Protein AF-A0A1Y3BYA7-F1 (afdb_monomer_lite)

Organism: Helianthus annuus (NCBI:txid4232)

Secondary structure (DSSP, 8-state):
---PPPPPP----EEET-S---STGGGSTTTT-TTTTT-------------------HHHHHHHHHHHHHHHHHHHIIIIIEEE-HHHHT-HHHHHHIIIIIIIIIHHHHHHHHIIIIIHHHHHHHHTT--TTTSPPHHHHHH-HHHHHHH-GGGGGTTGGG--

InterPro domains:
  IPR001280 Photosystem I PsaA/PsaB [PF00223] (65-140)
  IPR001280 Photosystem I PsaA/PsaB [PR00257] (57-81)
  IPR001280 Photosystem I PsaA/PsaB [PR00257] (96-120)
  IPR036408 Photosystem I PsaA/PsaB superfamily [G3DSA:1.20.1130.10] (1-43)
  IPR036408 Photosystem I PsaA/PsaB superfamily [G3DSA:1.20.1130.10] (45-164)
  IPR036408 Photosystem I PsaA/PsaB superfamily [SSF81558] (40-1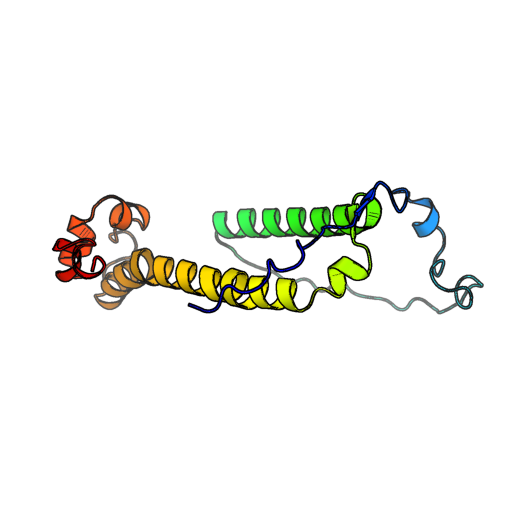62)

Structure (mmCIF, N/CA/C/O backbone):
data_AF-A0A1Y3BYA7-F1
#
_entry.id   AF-A0A1Y3BYA7-F1
#
loop_
_atom_site.group_PDB
_atom_site.id
_atom_site.type_symbol
_atom_site.label_atom_id
_atom_site.label_alt_id
_atom_site.label_comp_id
_atom_site.label_asym_id
_atom_site.label_entity_id
_atom_site.label_seq_id
_atom_site.pdbx_PDB_ins_code
_atom_site.Cartn_x
_atom_site.Cartn_y
_atom_site.Cartn_z
_atom_site.occupancy
_atom_site.B_iso_or_equiv
_atom_site.auth_seq_id
_atom_site.auth_comp_id
_atom_site.auth_asym_id
_atom_site.auth_atom_id
_atom_site.pdbx_PDB_model_num
ATOM 1 N N . MET A 1 1 ? -25.209 -22.508 -18.341 1.00 39.31 1 MET A N 1
ATOM 2 C CA . MET A 1 1 ? -23.765 -22.457 -18.034 1.00 39.31 1 MET A CA 1
ATOM 3 C C . MET A 1 1 ? -23.032 -22.231 -19.348 1.00 39.31 1 MET A C 1
ATOM 5 O O . MET A 1 1 ? -22.947 -23.153 -20.144 1.00 39.31 1 MET A O 1
ATOM 9 N N . ILE A 1 2 ? -22.638 -20.990 -19.646 1.00 45.66 2 ILE A N 1
ATOM 10 C CA . ILE A 1 2 ? -21.858 -20.684 -20.853 1.00 45.66 2 ILE A CA 1
ATOM 11 C C . ILE A 1 2 ? -20.397 -20.895 -20.469 1.00 45.66 2 ILE A C 1
ATOM 13 O O . ILE A 1 2 ? -19.862 -20.138 -19.662 1.00 45.66 2 ILE A O 1
ATOM 17 N N . ILE A 1 3 ? -19.779 -21.956 -20.984 1.00 49.94 3 ILE A N 1
ATOM 18 C CA . ILE A 1 3 ? -18.344 -22.188 -20.822 1.00 49.94 3 ILE A CA 1
ATOM 19 C C . ILE A 1 3 ? -17.658 -21.150 -21.711 1.00 49.94 3 ILE A C 1
ATOM 21 O O . ILE A 1 3 ? -17.685 -21.265 -22.935 1.00 49.94 3 ILE A O 1
ATOM 25 N N . ARG A 1 4 ? -17.125 -20.084 -21.105 1.00 58.28 4 ARG A N 1
ATOM 26 C CA . ARG A 1 4 ? -16.251 -19.152 -21.821 1.00 58.28 4 ARG A CA 1
ATOM 27 C C . ARG A 1 4 ? -15.043 -19.952 -22.316 1.00 58.28 4 ARG A C 1
ATOM 29 O O . ARG A 1 4 ? -14.481 -20.739 -21.557 1.00 58.28 4 ARG A O 1
ATOM 36 N N . SER A 1 5 ? -14.690 -19.789 -23.590 1.00 60.38 5 SER A N 1
ATOM 37 C CA . SER A 1 5 ? -13.433 -20.317 -24.135 1.00 60.38 5 SER A CA 1
ATOM 38 C C . SER A 1 5 ? -12.275 -19.828 -23.253 1.00 60.38 5 SER A C 1
ATOM 40 O O . SER A 1 5 ? -12.361 -18.688 -22.792 1.00 60.38 5 SER A O 1
ATOM 42 N N . PRO A 1 6 ? -11.233 -20.639 -22.981 1.00 61.12 6 PRO A N 1
ATOM 43 C CA . PRO A 1 6 ? -10.116 -20.196 -22.153 1.00 61.12 6 PRO A CA 1
ATOM 44 C C . PRO A 1 6 ? -9.537 -18.904 -22.731 1.00 61.12 6 PRO A C 1
ATOM 46 O O . PRO A 1 6 ? -9.210 -18.849 -23.920 1.00 61.12 6 PRO A O 1
ATOM 49 N N . GLU A 1 7 ? -9.481 -17.859 -21.904 1.00 61.06 7 GLU A N 1
AT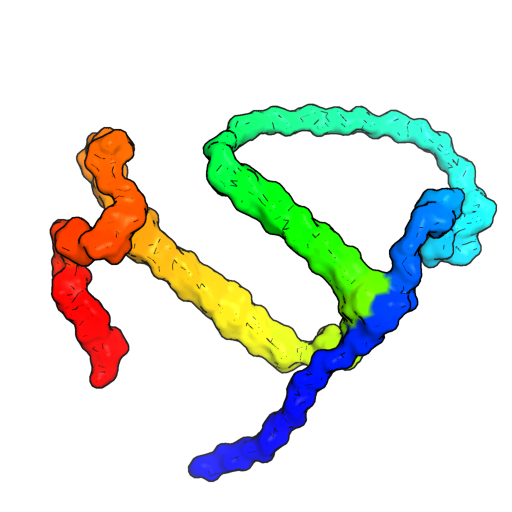OM 50 C CA . GLU A 1 7 ? -8.870 -16.593 -22.294 1.00 61.06 7 GLU A CA 1
ATOM 51 C C . GLU A 1 7 ? -7.383 -16.826 -22.595 1.00 61.06 7 GLU A C 1
ATOM 53 O O . GLU A 1 7 ? -6.740 -17.652 -21.935 1.00 61.06 7 GLU A O 1
ATOM 58 N N . PRO A 1 8 ? -6.832 -16.168 -23.628 1.00 63.84 8 PRO A N 1
ATOM 59 C CA . PRO A 1 8 ? -5.421 -16.302 -23.945 1.00 63.84 8 PRO A CA 1
ATOM 60 C C . PRO A 1 8 ? -4.584 -15.870 -22.736 1.00 63.84 8 PRO A C 1
ATOM 62 O O . PRO A 1 8 ? -4.776 -14.793 -22.183 1.00 63.84 8 PRO A O 1
ATOM 65 N N . GLU A 1 9 ? -3.651 -16.726 -22.324 1.00 65.12 9 GLU A N 1
ATOM 66 C CA . GLU A 1 9 ? -2.767 -16.466 -21.188 1.00 65.12 9 GLU A CA 1
ATOM 67 C C . GLU A 1 9 ? -1.978 -15.160 -21.396 1.00 65.12 9 GLU A C 1
ATOM 69 O O . GLU A 1 9 ? -1.302 -14.986 -22.418 1.00 65.12 9 GLU A O 1
ATOM 74 N N . VAL A 1 10 ? -2.047 -14.247 -20.421 1.00 66.62 10 VAL A N 1
ATOM 75 C CA . VAL A 1 10 ? -1.301 -12.982 -20.432 1.00 66.62 10 VAL A CA 1
ATOM 76 C C . VAL A 1 10 ? 0.194 -13.278 -20.309 1.00 66.62 10 VAL A C 1
ATOM 78 O O . VAL A 1 10 ? 0.674 -13.743 -19.274 1.00 66.62 10 VAL A O 1
ATOM 81 N N . LYS A 1 11 ? 0.960 -13.006 -21.370 1.00 76.75 11 LYS A N 1
ATOM 82 C CA . LYS A 1 11 ? 2.404 -13.281 -21.412 1.00 76.75 11 LYS A CA 1
ATOM 83 C C . LYS A 1 11 ? 3.215 -12.042 -21.063 1.00 76.75 11 LYS A C 1
ATOM 85 O O . LYS A 1 11 ? 3.204 -11.047 -21.784 1.00 76.75 11 LYS A O 1
ATOM 90 N N . ILE A 1 12 ? 4.012 -12.143 -20.002 1.00 83.88 12 ILE A N 1
ATOM 91 C CA . ILE A 1 12 ? 5.013 -11.130 -19.657 1.00 83.88 12 ILE A CA 1
ATOM 92 C C . ILE A 1 12 ? 6.206 -11.288 -20.605 1.00 83.88 12 ILE A C 1
ATOM 94 O O . ILE A 1 12 ? 7.010 -12.212 -20.476 1.00 83.88 12 ILE A O 1
ATOM 98 N N . LEU A 1 13 ? 6.314 -10.386 -21.579 1.00 86.12 13 LEU A N 1
ATOM 99 C CA . LEU A 1 13 ? 7.408 -10.361 -22.547 1.00 86.12 13 LEU A CA 1
ATOM 100 C C . LEU A 1 13 ? 8.423 -9.284 -22.164 1.00 86.12 13 LEU A C 1
ATOM 102 O O . LEU A 1 13 ? 8.111 -8.094 -22.188 1.00 86.12 13 LEU A O 1
ATOM 106 N N . VAL A 1 14 ? 9.642 -9.710 -21.841 1.00 90.81 14 VAL A N 1
ATOM 107 C CA . VAL A 1 14 ? 10.717 -8.843 -21.346 1.00 90.81 14 VAL A CA 1
ATOM 108 C C . VAL A 1 14 ? 12.024 -9.154 -22.071 1.00 90.81 14 VAL A C 1
ATOM 110 O O . VAL A 1 14 ? 12.388 -10.323 -22.205 1.00 90.81 14 VAL A O 1
ATOM 113 N N . ASP A 1 15 ? 12.746 -8.115 -22.489 1.00 89.88 15 ASP A N 1
ATOM 114 C CA . ASP A 1 15 ? 14.122 -8.225 -22.972 1.00 89.88 15 ASP A CA 1
ATOM 115 C C . ASP A 1 15 ? 15.110 -8.033 -21.813 1.00 89.88 15 ASP A C 1
ATOM 117 O O . ASP A 1 15 ? 15.037 -7.060 -21.053 1.00 89.88 15 ASP A O 1
ATOM 121 N N . ARG A 1 16 ? 16.039 -8.987 -21.667 1.00 90.19 16 ARG A N 1
ATOM 122 C CA . ARG A 1 16 ? 17.074 -8.941 -20.630 1.00 90.19 16 ARG A CA 1
ATOM 123 C C . ARG A 1 16 ? 18.280 -8.133 -21.085 1.00 90.19 16 ARG A C 1
ATOM 125 O O . ARG A 1 16 ? 18.695 -8.257 -22.232 1.00 90.19 16 ARG A O 1
ATOM 132 N N . ASP A 1 17 ? 18.842 -7.352 -20.163 1.00 87.81 17 ASP A N 1
ATOM 133 C CA . ASP A 1 17 ? 20.050 -6.544 -20.387 1.00 87.81 17 ASP A CA 1
ATOM 134 C C . ASP A 1 17 ? 19.958 -5.661 -21.651 1.00 87.81 17 ASP A C 1
ATOM 136 O O . ASP A 1 17 ? 20.908 -5.550 -22.425 1.00 87.81 17 ASP A O 1
ATOM 140 N N . HIS A 1 18 ? 18.792 -5.032 -21.853 1.00 85.44 18 HIS A N 1
ATOM 141 C CA . HIS A 1 18 ? 18.458 -4.273 -23.063 1.00 85.44 18 HIS A CA 1
ATOM 142 C C . HIS A 1 18 ? 19.436 -3.120 -23.341 1.00 85.44 18 HIS A C 1
ATOM 144 O O . HIS A 1 18 ? 19.837 -2.903 -24.483 1.00 85.44 18 HIS A O 1
ATOM 150 N N . ILE A 1 19 ? 19.845 -2.387 -22.298 1.00 87.19 19 ILE A N 1
ATOM 151 C CA . ILE A 1 19 ? 20.808 -1.282 -22.396 1.00 87.19 19 ILE A CA 1
ATOM 152 C C . ILE A 1 19 ? 21.865 -1.450 -21.312 1.00 87.19 19 ILE A C 1
ATOM 154 O O . ILE A 1 19 ? 21.552 -1.496 -20.119 1.00 87.19 19 ILE A O 1
ATOM 158 N N . LYS A 1 20 ? 23.140 -1.448 -21.710 1.00 89.62 20 LYS A N 1
ATOM 159 C CA . LYS A 1 20 ? 24.268 -1.490 -20.776 1.00 89.62 20 LYS A CA 1
ATOM 160 C C . LYS A 1 20 ? 24.267 -0.254 -19.873 1.00 89.62 20 LYS A C 1
ATOM 162 O O . LYS A 1 20 ? 24.379 0.874 -20.347 1.00 89.62 20 LYS A O 1
ATOM 167 N N . THR A 1 21 ? 24.225 -0.469 -18.562 1.00 90.44 21 THR A N 1
ATOM 168 C CA . THR A 1 21 ? 24.437 0.598 -17.577 1.00 90.44 21 THR A CA 1
ATOM 169 C C . THR A 1 21 ? 25.870 1.133 -17.698 1.00 90.44 21 THR A C 1
ATOM 171 O O . THR A 1 21 ? 26.827 0.399 -17.444 1.00 90.44 21 THR A O 1
ATOM 174 N N . SER A 1 22 ? 26.034 2.392 -18.112 1.00 91.44 22 SER A N 1
ATOM 175 C CA . SER A 1 22 ? 27.335 3.068 -18.213 1.00 91.44 22 SER A CA 1
ATOM 176 C C . SER A 1 22 ? 27.192 4.592 -18.097 1.00 91.44 22 SER A C 1
ATOM 178 O O . SER A 1 22 ? 26.119 5.137 -18.346 1.00 91.44 22 SER A O 1
ATOM 180 N N . PHE A 1 23 ? 28.279 5.280 -17.733 1.00 91.88 23 PHE A N 1
ATOM 181 C CA . PHE A 1 23 ? 28.329 6.748 -17.645 1.00 91.88 23 PHE A CA 1
ATOM 182 C C . PHE A 1 23 ? 28.761 7.424 -18.956 1.00 91.88 23 PHE A C 1
ATOM 184 O O . PHE A 1 23 ? 28.867 8.645 -19.007 1.00 91.88 23 PHE A O 1
ATOM 191 N N . GLU A 1 24 ? 29.012 6.661 -20.023 1.00 87.88 24 GLU A N 1
ATOM 192 C CA . GLU A 1 24 ? 29.532 7.210 -21.281 1.00 87.88 24 GLU A CA 1
ATOM 193 C C . GLU A 1 24 ? 28.566 8.228 -21.902 1.00 87.88 24 GLU A C 1
ATOM 195 O O . GLU A 1 24 ? 28.975 9.324 -22.284 1.00 87.88 24 GLU A O 1
ATOM 200 N N . GLU A 1 25 ? 27.267 7.919 -21.907 1.00 85.94 25 GLU A N 1
ATOM 201 C CA . GLU A 1 25 ? 26.258 8.816 -22.479 1.00 85.94 25 GLU A CA 1
ATOM 202 C C . GLU A 1 25 ? 25.960 10.044 -21.613 1.00 85.94 25 GLU A C 1
ATOM 204 O O . GLU A 1 25 ? 25.472 11.056 -22.113 1.00 85.94 25 GLU A O 1
ATOM 209 N N . TRP A 1 26 ? 26.334 10.020 -20.331 1.00 84.69 26 TRP A N 1
ATOM 210 C CA . TRP A 1 26 ? 26.225 11.193 -19.458 1.00 84.69 26 TRP A CA 1
ATOM 211 C C . TRP A 1 26 ? 27.246 12.271 -19.830 1.00 84.69 26 TRP A C 1
ATOM 213 O O . TRP A 1 26 ? 26.986 13.459 -19.652 1.00 84.69 26 TRP A O 1
ATOM 223 N N . ALA A 1 27 ? 28.388 11.873 -20.398 1.00 87.00 27 ALA A N 1
ATOM 224 C CA . ALA A 1 27 ? 29.411 12.792 -20.887 1.00 87.00 27 ALA A CA 1
ATOM 225 C C . ALA A 1 27 ? 29.051 13.439 -22.240 1.00 87.00 27 ALA A C 1
ATOM 227 O O . ALA A 1 27 ? 29.784 14.308 -22.713 1.00 87.00 27 ALA A O 1
ATOM 228 N N . ARG A 1 28 ? 27.930 13.043 -22.868 1.00 83.75 28 ARG A N 1
ATOM 229 C CA . ARG A 1 28 ? 27.465 13.542 -24.173 1.00 83.75 28 ARG A CA 1
ATOM 230 C C . ARG A 1 28 ? 26.091 14.225 -24.051 1.00 83.75 28 ARG A C 1
ATOM 232 O O . ARG A 1 28 ? 25.069 13.629 -24.404 1.00 83.75 28 ARG A O 1
ATOM 239 N N . PRO A 1 29 ? 26.029 15.487 -23.581 1.00 81.38 29 PRO A N 1
ATOM 240 C CA . PRO A 1 29 ? 24.775 16.229 -23.496 1.00 81.38 29 PRO A CA 1
ATOM 241 C C . PRO A 1 29 ? 24.033 16.246 -24.839 1.00 81.38 29 PRO A C 1
ATOM 243 O O . PRO A 1 29 ? 24.603 16.582 -25.875 1.00 81.38 29 PRO A O 1
ATOM 246 N N . GLY A 1 30 ? 22.752 15.873 -24.825 1.00 80.75 30 GLY A N 1
ATOM 247 C CA . GLY A 1 30 ? 21.927 15.810 -26.035 1.00 80.75 30 GLY A CA 1
ATOM 248 C C . GLY A 1 30 ? 22.057 14.523 -26.857 1.00 80.75 30 GLY A C 1
ATOM 249 O O . GLY A 1 30 ? 21.479 14.474 -27.939 1.00 80.75 30 GLY A O 1
ATOM 250 N N . HIS A 1 31 ? 22.740 13.477 -26.365 1.00 84.69 31 HIS A N 1
ATOM 251 C CA . HIS A 1 31 ? 22.887 12.184 -27.059 1.00 84.69 31 HIS A CA 1
ATOM 252 C C . HIS A 1 31 ? 21.557 11.581 -27.556 1.00 84.69 31 HIS A C 1
ATOM 254 O O . HIS A 1 31 ? 21.495 10.999 -28.637 1.00 84.69 31 HIS A O 1
ATOM 260 N N . PHE A 1 32 ? 20.468 11.781 -26.813 1.00 83.69 32 PHE A N 1
ATOM 261 C CA . PHE A 1 32 ? 19.130 11.291 -27.162 1.00 83.69 32 PHE A CA 1
ATOM 262 C C . PHE A 1 32 ? 18.518 11.953 -28.414 1.00 83.69 32 PHE A C 1
ATOM 264 O O . PHE A 1 32 ? 17.501 11.480 -28.917 1.00 83.69 32 PHE A O 1
ATOM 271 N N . SER A 1 33 ? 19.100 13.041 -28.934 1.00 78.00 33 SER A N 1
ATOM 272 C CA . SER A 1 33 ? 18.603 13.754 -30.114 1.00 78.00 33 SER A CA 1
ATOM 273 C C . SER A 1 33 ? 19.719 14.034 -31.112 1.00 78.00 33 SER A C 1
ATOM 275 O O . SER A 1 33 ? 20.660 14.778 -30.840 1.00 78.00 33 SER A O 1
ATOM 277 N N . ARG A 1 34 ? 19.559 13.529 -32.341 1.00 75.38 34 ARG A N 1
ATOM 278 C CA . ARG A 1 34 ? 20.504 13.774 -33.448 1.00 75.38 34 ARG A CA 1
ATOM 279 C C . ARG A 1 34 ? 20.648 15.260 -33.799 1.00 75.38 34 ARG A C 1
ATOM 281 O O . ARG A 1 34 ? 21.671 15.660 -34.350 1.00 75.38 34 ARG A O 1
ATOM 288 N N . THR A 1 35 ? 19.637 16.067 -33.483 1.00 74.06 35 THR A N 1
ATOM 289 C CA . THR A 1 35 ? 19.611 17.511 -33.744 1.00 74.06 35 THR A CA 1
ATOM 290 C C . THR A 1 35 ? 20.396 18.293 -32.689 1.00 74.06 35 THR A C 1
ATOM 292 O O . THR A 1 35 ? 21.089 19.247 -33.028 1.00 74.06 35 THR A O 1
ATOM 295 N N . ILE A 1 36 ? 20.328 17.875 -31.420 1.00 69.12 36 ILE A N 1
ATOM 296 C CA . ILE A 1 36 ? 20.912 18.602 -30.277 1.00 69.12 36 ILE A CA 1
ATOM 297 C C . ILE A 1 36 ? 22.321 18.096 -29.938 1.00 69.12 36 ILE A C 1
ATOM 299 O O . ILE A 1 36 ? 23.151 18.875 -29.473 1.00 69.12 36 ILE A O 1
ATOM 303 N N . ALA A 1 37 ? 22.644 16.839 -30.261 1.00 65.62 37 ALA A N 1
ATOM 304 C CA . ALA A 1 37 ? 23.982 16.262 -30.094 1.00 65.62 37 ALA A CA 1
ATOM 305 C C . ALA A 1 37 ? 25.095 17.049 -30.823 1.00 65.62 37 ALA A C 1
ATOM 307 O O . ALA A 1 37 ? 26.272 16.885 -30.513 1.00 65.62 37 ALA A O 1
ATOM 308 N N . LYS A 1 38 ? 24.735 17.926 -31.775 1.00 63.53 38 LYS A N 1
ATOM 309 C CA . LYS A 1 38 ? 25.660 18.822 -32.491 1.00 63.53 38 LYS A CA 1
ATOM 310 C C . LYS A 1 38 ? 26.013 20.114 -31.731 1.00 63.53 38 LYS A C 1
ATOM 312 O O . LYS A 1 38 ? 26.783 20.916 -32.249 1.00 63.53 38 LYS A O 1
ATOM 317 N N . GLY A 1 39 ? 25.524 20.282 -30.501 1.00 57.12 39 GLY A N 1
ATOM 318 C CA . GLY A 1 39 ? 25.942 21.329 -29.570 1.00 57.12 39 GLY A CA 1
ATOM 319 C C . GLY A 1 39 ? 25.128 22.618 -29.688 1.00 57.12 39 GLY A C 1
ATOM 320 O O . GLY A 1 39 ? 25.297 23.396 -30.623 1.00 57.12 39 GLY A O 1
ATOM 321 N N . LEU A 1 40 ? 24.289 22.883 -28.685 1.00 52.84 40 LEU A N 1
ATOM 322 C CA . LEU A 1 40 ? 23.650 24.181 -28.480 1.00 52.84 40 LEU A CA 1
ATOM 323 C C . LEU A 1 40 ? 24.424 24.940 -27.388 1.00 52.84 40 LEU A C 1
ATOM 325 O O . LEU A 1 40 ? 24.451 24.510 -26.237 1.00 52.84 40 LEU A O 1
ATOM 329 N N . LYS A 1 41 ? 25.071 26.060 -27.735 1.00 54.59 41 LYS A N 1
ATOM 330 C CA . LYS A 1 41 ? 25.680 26.975 -26.753 1.00 54.59 41 LYS A CA 1
ATOM 331 C C . LYS A 1 41 ? 24.594 27.904 -26.206 1.00 54.59 41 LYS A C 1
ATOM 333 O O . LYS A 1 41 ? 24.283 28.908 -26.837 1.00 54.59 41 LYS A O 1
ATOM 338 N N . LEU A 1 42 ? 24.026 27.576 -25.048 1.00 54.00 42 LEU A N 1
ATOM 339 C CA . LEU A 1 42 ? 23.211 28.512 -24.266 1.00 54.00 42 LEU A CA 1
ATOM 340 C C . LEU A 1 42 ? 24.011 29.000 -23.044 1.00 54.00 42 LEU A C 1
ATOM 342 O O . LEU A 1 42 ? 24.720 28.194 -22.439 1.00 54.00 42 LEU A O 1
ATOM 346 N N . PRO A 1 43 ? 23.923 30.289 -22.664 1.00 45.25 43 PRO A N 1
ATOM 347 C CA . PRO A 1 43 ? 24.515 30.782 -21.427 1.00 45.25 43 PRO A CA 1
ATOM 348 C C . PRO A 1 43 ? 23.734 30.220 -20.231 1.00 45.25 43 PRO A C 1
ATOM 350 O O . PRO A 1 43 ? 22.524 30.412 -20.114 1.00 45.25 43 PRO A O 1
ATOM 353 N N . LEU A 1 44 ? 24.425 29.492 -19.353 1.00 42.81 44 LEU A N 1
ATOM 354 C CA . LEU A 1 44 ? 23.843 28.877 -18.163 1.00 42.81 44 LEU A CA 1
ATOM 355 C C . LEU A 1 44 ? 23.600 29.955 -17.092 1.00 42.81 44 LEU A C 1
ATOM 357 O O . LEU A 1 44 ? 24.516 30.353 -16.376 1.00 42.81 44 LEU A O 1
ATOM 361 N N . GLY A 1 45 ? 22.365 30.453 -17.021 1.00 41.09 45 GLY A N 1
ATOM 362 C CA . GLY A 1 45 ? 21.882 31.311 -15.941 1.00 41.09 45 GLY A CA 1
ATOM 363 C C . GLY A 1 45 ? 21.590 30.508 -14.670 1.00 41.09 45 GLY A C 1
ATOM 364 O O . GLY A 1 45 ? 20.997 29.434 -14.721 1.00 41.09 45 GLY A O 1
ATOM 365 N N . SER A 1 46 ? 22.040 31.057 -13.545 1.00 46.00 46 SER A N 1
ATOM 366 C CA . SER A 1 46 ? 21.916 30.607 -12.153 1.00 46.00 46 SER A CA 1
ATOM 367 C C . SER A 1 46 ? 20.581 29.954 -11.761 1.00 46.00 46 SER A C 1
ATOM 369 O O . SER A 1 46 ? 19.524 30.558 -11.935 1.00 46.00 46 SER A O 1
ATOM 371 N N . GLY A 1 47 ? 20.648 28.793 -11.102 1.00 35.56 47 GLY A N 1
ATOM 372 C CA . GLY A 1 47 ? 19.534 28.180 -10.374 1.00 35.56 47 GLY A CA 1
ATOM 373 C C . GLY A 1 47 ? 19.901 27.979 -8.905 1.00 35.56 47 GLY A C 1
ATOM 374 O O . GLY A 1 47 ? 20.633 27.056 -8.561 1.00 35.56 47 GLY A O 1
ATOM 375 N N . THR A 1 48 ? 19.419 28.873 -8.048 1.00 37.78 48 THR A N 1
ATOM 376 C CA . THR A 1 48 ? 19.399 28.733 -6.592 1.00 37.78 48 THR A CA 1
ATOM 377 C C . THR A 1 48 ? 18.569 27.507 -6.207 1.00 37.78 48 THR A C 1
ATOM 379 O O . THR A 1 48 ? 17.375 27.443 -6.493 1.00 37.78 48 THR A O 1
ATOM 382 N N . TYR A 1 49 ? 19.179 26.522 -5.544 1.00 39.12 49 TYR A N 1
ATOM 383 C CA . TYR A 1 49 ? 18.425 25.411 -4.968 1.00 39.12 49 TYR A CA 1
ATOM 384 C C . TYR A 1 49 ? 17.786 25.859 -3.654 1.00 39.12 49 TYR A C 1
ATOM 386 O O . TYR A 1 49 ? 18.453 26.206 -2.681 1.00 39.12 49 TYR A O 1
ATOM 394 N N . MET A 1 50 ? 16.461 25.900 -3.708 1.00 35.69 50 MET A N 1
ATOM 395 C CA . MET A 1 50 ? 15.528 26.304 -2.671 1.00 35.69 50 MET A CA 1
ATOM 396 C C . MET A 1 50 ? 15.620 25.369 -1.460 1.00 35.69 50 MET A C 1
ATOM 398 O O . MET A 1 50 ? 15.417 24.161 -1.563 1.00 35.69 50 MET A O 1
ATOM 402 N N . LEU A 1 51 ? 15.942 25.963 -0.313 1.00 45.25 51 LEU A N 1
ATOM 403 C CA . LEU A 1 51 ? 15.917 25.346 1.005 1.00 45.25 51 LEU A CA 1
ATOM 404 C C . LEU A 1 51 ? 14.456 25.080 1.401 1.00 45.25 51 LEU A C 1
ATOM 406 O O . LEU A 1 51 ? 13.660 26.016 1.439 1.00 45.25 51 LEU A O 1
ATOM 410 N N . MET A 1 52 ? 14.107 23.839 1.736 1.00 33.81 52 MET A N 1
ATOM 411 C CA . MET A 1 52 ? 12.870 23.521 2.457 1.00 33.81 52 MET A CA 1
ATOM 412 C C . MET A 1 52 ? 13.196 22.592 3.634 1.00 33.81 52 MET A C 1
ATOM 414 O O . MET A 1 52 ? 13.517 21.417 3.475 1.00 33.81 52 MET A O 1
ATOM 418 N N . LEU A 1 53 ? 13.144 23.207 4.816 1.00 40.66 53 LEU A N 1
ATOM 419 C CA . LEU A 1 53 ? 12.886 22.651 6.152 1.00 40.66 53 LEU A CA 1
ATOM 420 C C . LEU A 1 53 ? 11.487 21.960 6.144 1.00 40.66 53 LEU A C 1
ATOM 422 O O . LEU A 1 53 ? 10.682 22.266 5.275 1.00 40.66 53 LEU A O 1
ATOM 426 N N . THR A 1 54 ? 11.035 21.055 7.022 1.00 42.66 54 THR A N 1
ATOM 427 C CA . THR A 1 54 ? 11.346 20.730 8.424 1.00 42.66 54 THR A CA 1
ATOM 428 C C . THR A 1 54 ? 10.541 19.480 8.851 1.00 42.66 54 THR A C 1
ATOM 430 O O . THR A 1 54 ? 9.542 19.157 8.218 1.00 42.66 54 THR A O 1
ATOM 433 N N . ILE A 1 55 ? 10.933 18.901 9.999 1.00 46.94 55 ILE A N 1
ATOM 434 C CA . ILE A 1 55 ? 10.164 18.092 10.980 1.00 46.94 55 ILE A CA 1
ATOM 435 C C . ILE A 1 55 ? 9.499 16.813 10.455 1.00 46.94 55 ILE A C 1
ATOM 437 O O . ILE A 1 55 ? 8.512 16.868 9.730 1.00 46.94 55 ILE A O 1
ATOM 441 N N . SER A 1 56 ? 9.936 15.640 10.936 1.00 48.38 56 SER A N 1
ATOM 442 C CA . SER A 1 56 ? 9.101 14.434 10.876 1.00 48.38 56 SER A CA 1
ATOM 443 C C . SER A 1 56 ? 9.481 13.339 11.880 1.00 48.38 56 SER A C 1
ATOM 445 O O . SER A 1 56 ? 10.639 13.132 12.235 1.00 48.38 56 SER A O 1
ATOM 447 N N . ILE A 1 57 ? 8.431 12.628 12.285 1.00 61.72 57 ILE A N 1
ATOM 448 C CA . ILE A 1 57 ? 8.365 11.408 13.090 1.00 61.72 57 ILE A CA 1
ATOM 449 C C . ILE A 1 57 ? 9.211 10.322 12.395 1.00 61.72 57 ILE A C 1
ATOM 451 O O . ILE A 1 57 ? 8.998 10.039 11.218 1.00 61.72 57 ILE A O 1
ATOM 455 N N . ALA A 1 58 ? 10.194 9.733 13.082 1.00 62.66 58 ALA A N 1
ATOM 456 C CA . ALA A 1 58 ? 11.285 8.989 12.435 1.00 62.66 58 ALA A CA 1
ATOM 457 C C . ALA A 1 58 ? 10.849 7.751 11.617 1.00 62.66 58 ALA A C 1
ATOM 459 O O . ALA A 1 58 ? 11.404 7.493 10.549 1.00 62.66 58 ALA A O 1
ATOM 460 N N . ILE A 1 59 ? 9.844 6.994 12.075 1.00 72.44 59 ILE A N 1
ATOM 461 C CA . ILE A 1 59 ? 9.459 5.711 11.453 1.00 72.44 59 ILE A CA 1
ATOM 462 C C . ILE A 1 59 ? 8.813 5.903 10.060 1.00 72.44 59 ILE A C 1
ATOM 464 O O . ILE A 1 59 ? 9.311 5.308 9.100 1.00 72.44 59 ILE A O 1
ATOM 468 N N . PRO A 1 60 ? 7.788 6.765 9.875 1.00 80.94 60 PRO A N 1
ATOM 469 C CA . PRO A 1 60 ? 7.234 7.042 8.544 1.00 80.94 60 PRO A CA 1
ATOM 470 C C . PRO A 1 60 ? 8.244 7.633 7.551 1.00 80.94 60 PRO A C 1
ATOM 472 O O . PRO A 1 60 ? 8.125 7.414 6.346 1.00 80.94 60 PRO A O 1
ATOM 475 N N . VAL A 1 61 ? 9.249 8.370 8.036 1.00 86.06 61 VAL A N 1
ATOM 476 C CA . VAL A 1 61 ? 10.301 8.962 7.190 1.00 86.06 61 VAL A CA 1
ATOM 477 C C . VAL A 1 61 ? 11.243 7.898 6.656 1.00 86.06 61 VAL A C 1
ATOM 479 O O . VAL A 1 61 ? 11.511 7.873 5.457 1.00 86.06 61 VAL A O 1
ATOM 482 N N . ILE A 1 62 ? 11.723 7.002 7.522 1.00 87.38 62 ILE A N 1
ATOM 483 C CA . ILE A 1 62 ? 12.598 5.895 7.116 1.00 87.38 62 ILE A CA 1
ATOM 484 C C . ILE A 1 62 ? 11.872 5.003 6.107 1.00 87.38 62 ILE A C 1
ATOM 486 O O . ILE A 1 62 ? 12.451 4.612 5.089 1.00 87.38 62 ILE A O 1
ATOM 490 N N . TRP A 1 63 ? 10.586 4.735 6.346 1.00 81.44 63 TRP A N 1
ATOM 491 C CA . TRP A 1 63 ? 9.758 3.982 5.412 1.00 81.44 63 TRP A CA 1
ATOM 492 C C . TRP A 1 63 ? 9.627 4.690 4.057 1.00 81.44 63 TRP A C 1
ATOM 494 O O . TRP A 1 63 ? 9.934 4.097 3.023 1.00 81.44 63 TRP A O 1
ATOM 504 N N . ARG A 1 64 ? 9.259 5.980 4.050 1.00 90.12 64 ARG A N 1
ATOM 505 C CA . ARG A 1 64 ? 9.169 6.790 2.822 1.00 90.12 64 ARG A CA 1
ATOM 506 C C . ARG A 1 64 ? 10.483 6.774 2.045 1.00 90.12 64 ARG A C 1
ATOM 508 O O . ARG A 1 64 ? 10.479 6.510 0.847 1.00 90.12 64 ARG A O 1
ATOM 515 N N . ARG A 1 65 ? 11.607 6.985 2.730 1.00 90.69 65 ARG A N 1
ATOM 516 C CA . ARG A 1 65 ? 12.934 6.980 2.111 1.00 90.69 65 ARG A CA 1
ATOM 517 C C . ARG A 1 65 ? 13.286 5.621 1.506 1.00 90.69 65 ARG A C 1
ATOM 519 O O . ARG A 1 65 ? 13.903 5.553 0.447 1.00 90.69 65 ARG A O 1
ATOM 526 N N . SER A 1 66 ? 12.878 4.538 2.158 1.00 92.31 66 SER A N 1
ATOM 527 C CA . SER A 1 66 ? 13.070 3.184 1.636 1.00 92.31 66 SER A CA 1
ATOM 528 C C . SER A 1 66 ? 12.252 2.958 0.360 1.00 92.31 66 SER A C 1
ATOM 530 O O . SER A 1 66 ? 12.793 2.455 -0.623 1.00 92.31 66 SER A O 1
ATOM 532 N N . LEU A 1 67 ? 10.989 3.402 0.328 1.00 92.44 67 LEU A N 1
ATOM 533 C CA . LEU A 1 67 ? 10.140 3.326 -0.868 1.00 92.44 67 LEU A CA 1
ATOM 534 C C . LEU A 1 67 ? 10.704 4.130 -2.048 1.00 92.44 67 LEU A C 1
ATOM 536 O O . LEU A 1 67 ? 10.672 3.653 -3.179 1.00 92.44 67 LEU A O 1
ATOM 540 N N . GLU A 1 68 ? 11.257 5.321 -1.801 1.00 94.31 68 GLU A N 1
ATOM 541 C CA . GLU A 1 68 ? 11.932 6.124 -2.834 1.00 94.31 68 GLU A CA 1
ATOM 542 C C . GLU A 1 68 ? 13.068 5.341 -3.504 1.00 94.31 68 GLU A C 1
ATOM 544 O O . GLU A 1 68 ? 13.153 5.291 -4.732 1.00 94.31 68 GLU A O 1
ATOM 549 N N . ASN A 1 69 ? 13.906 4.680 -2.702 1.00 94.56 69 ASN A N 1
ATOM 550 C CA . ASN A 1 69 ? 15.019 3.881 -3.210 1.00 94.56 69 ASN A CA 1
ATOM 551 C C . ASN A 1 69 ? 14.532 2.668 -4.015 1.00 94.56 69 ASN A C 1
ATOM 553 O O . ASN A 1 69 ? 15.086 2.379 -5.075 1.00 94.56 69 ASN A O 1
ATOM 557 N N . VAL A 1 70 ? 13.483 1.982 -3.545 1.00 97.00 70 VAL A N 1
ATOM 558 C CA . VAL A 1 70 ? 12.882 0.844 -4.261 1.00 97.00 70 VAL A CA 1
ATOM 559 C C . VAL A 1 70 ? 12.308 1.289 -5.605 1.00 97.00 70 VAL A C 1
ATOM 561 O O . VAL A 1 70 ? 12.560 0.632 -6.610 1.00 97.00 70 VAL A O 1
ATOM 564 N N . ASN A 1 71 ? 11.605 2.422 -5.660 1.00 95.75 71 ASN A N 1
ATOM 565 C CA . ASN A 1 71 ? 11.035 2.943 -6.905 1.00 95.75 71 ASN A CA 1
ATOM 566 C C . ASN A 1 71 ? 12.117 3.374 -7.904 1.00 95.75 71 ASN A C 1
ATOM 568 O O . ASN A 1 71 ? 12.022 3.058 -9.091 1.00 95.75 71 ASN A O 1
ATOM 572 N N . ALA A 1 72 ? 13.174 4.045 -7.434 1.00 95.12 72 ALA A N 1
ATOM 573 C CA . ALA A 1 72 ? 14.313 4.404 -8.277 1.00 95.12 72 ALA A CA 1
ATOM 574 C C . ALA A 1 72 ? 15.016 3.155 -8.837 1.00 95.12 72 ALA A C 1
ATOM 576 O O . ALA A 1 72 ? 15.343 3.099 -10.026 1.00 95.12 72 ALA A O 1
ATOM 577 N N . PHE A 1 73 ? 15.196 2.127 -8.001 1.00 97.12 73 PHE A N 1
ATOM 578 C CA . PHE A 1 73 ? 15.754 0.848 -8.428 1.00 97.12 73 PHE A CA 1
ATOM 579 C C . PHE A 1 73 ? 14.842 0.124 -9.423 1.00 97.12 73 PHE A C 1
ATOM 581 O O . PHE A 1 73 ? 15.335 -0.354 -10.440 1.00 97.12 73 PHE A O 1
ATOM 588 N N . ALA A 1 74 ? 13.530 0.075 -9.180 1.00 96.12 74 ALA A N 1
ATOM 589 C CA . ALA A 1 74 ? 12.564 -0.537 -10.087 1.00 96.12 74 ALA A CA 1
ATOM 590 C C . ALA A 1 74 ? 12.583 0.143 -11.464 1.00 96.12 74 ALA A C 1
ATOM 592 O O . ALA A 1 74 ? 12.597 -0.546 -12.482 1.00 96.12 74 ALA A O 1
ATOM 593 N N . GLY A 1 75 ? 12.675 1.478 -11.507 1.00 95.38 75 GLY A N 1
ATOM 594 C CA . GLY A 1 75 ? 12.834 2.233 -12.751 1.00 95.38 75 GLY A CA 1
ATOM 595 C C . GLY A 1 75 ? 14.116 1.868 -13.503 1.00 95.38 75 GLY A C 1
ATOM 596 O O . GLY A 1 75 ? 14.066 1.537 -14.686 1.00 95.38 75 GLY A O 1
ATOM 597 N N . TRP A 1 76 ? 15.264 1.849 -12.816 1.00 96.12 76 TRP A N 1
ATOM 598 C CA . TRP A 1 76 ? 16.527 1.398 -13.413 1.00 96.12 76 TRP A CA 1
ATOM 599 C C . TRP A 1 76 ? 16.446 -0.055 -13.905 1.00 96.12 76 TRP A C 1
ATOM 601 O O . TRP A 1 76 ? 16.885 -0.362 -15.014 1.00 96.12 76 TRP A O 1
ATOM 611 N N . PHE A 1 77 ? 15.864 -0.946 -13.102 1.00 96.75 77 PHE A N 1
ATOM 612 C CA . PHE A 1 77 ? 15.757 -2.372 -13.390 1.00 96.75 77 PHE A CA 1
ATOM 613 C C . PHE A 1 77 ? 14.882 -2.629 -14.617 1.00 96.75 77 PHE A C 1
ATOM 615 O O . PHE A 1 77 ? 15.327 -3.291 -15.554 1.00 96.75 77 PHE A O 1
ATOM 622 N N . HIS A 1 78 ? 13.680 -2.054 -14.662 1.00 96.50 78 HIS A N 1
ATOM 623 C CA . HIS A 1 78 ? 12.756 -2.206 -15.786 1.00 96.50 78 HIS A CA 1
ATOM 624 C C . HIS A 1 78 ? 13.185 -1.449 -17.047 1.00 96.50 78 HIS A C 1
ATOM 626 O O . HIS A 1 78 ? 12.624 -1.688 -18.108 1.00 96.50 78 HIS A O 1
ATOM 632 N N . TYR A 1 79 ? 14.192 -0.578 -16.969 1.00 93.44 79 TYR A N 1
ATOM 633 C CA . TYR A 1 79 ? 14.763 0.076 -18.146 1.00 93.44 79 TYR A CA 1
ATOM 634 C C . TYR A 1 79 ? 16.011 -0.643 -18.683 1.00 93.44 79 TYR A C 1
ATOM 636 O O . TYR A 1 79 ? 16.114 -0.916 -19.876 1.00 93.44 79 TYR A O 1
ATOM 644 N N . HIS A 1 80 ? 16.967 -0.980 -17.812 1.00 93.38 80 HIS A N 1
ATOM 645 C CA . HIS A 1 80 ? 18.258 -1.545 -18.223 1.00 93.38 80 HIS A CA 1
ATOM 646 C C . HIS A 1 80 ? 18.295 -3.072 -18.226 1.00 93.38 80 HIS A C 1
ATOM 648 O O . HIS A 1 80 ? 18.960 -3.667 -19.073 1.00 93.38 80 HIS A O 1
ATOM 654 N N . LYS A 1 81 ? 17.637 -3.715 -17.256 1.00 93.50 81 LYS A N 1
ATOM 655 C CA . LYS A 1 81 ? 17.781 -5.154 -16.993 1.00 93.50 81 LYS A CA 1
ATOM 656 C C . LYS A 1 81 ? 16.612 -5.985 -17.486 1.00 93.50 81 LYS A C 1
ATOM 658 O O . LYS A 1 81 ? 16.842 -7.103 -17.932 1.00 93.50 81 LYS A O 1
ATOM 663 N N . ALA A 1 82 ? 15.399 -5.459 -17.400 1.00 94.69 82 ALA A N 1
ATOM 664 C CA . ALA A 1 82 ? 14.164 -6.170 -17.685 1.00 94.69 82 ALA A CA 1
ATOM 665 C C . ALA A 1 82 ? 13.175 -5.247 -18.412 1.00 94.69 82 ALA A C 1
ATOM 667 O O . ALA A 1 82 ? 12.142 -4.882 -17.850 1.00 94.69 82 ALA A O 1
ATOM 668 N N . ALA A 1 83 ? 13.504 -4.884 -19.655 1.00 94.62 83 ALA A N 1
ATOM 669 C CA . ALA A 1 83 ? 12.709 -3.979 -20.483 1.00 94.62 83 ALA A CA 1
ATOM 670 C C . ALA A 1 83 ? 11.432 -4.668 -20.998 1.00 94.62 83 ALA A C 1
ATOM 672 O O . ALA A 1 83 ? 11.539 -5.622 -21.776 1.00 94.62 83 ALA A O 1
ATOM 673 N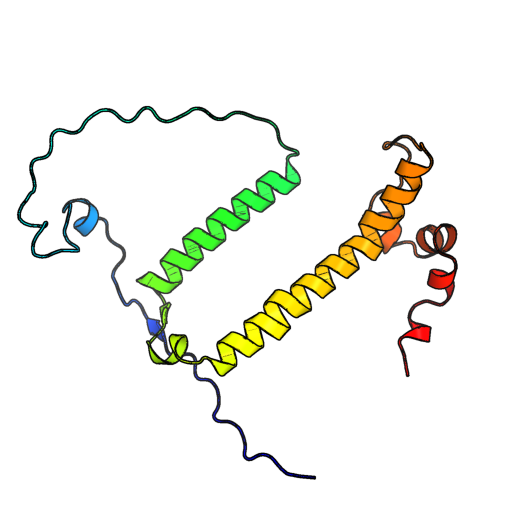 N . PRO A 1 84 ? 10.223 -4.229 -20.595 1.00 94.00 84 PRO A N 1
ATOM 674 C CA . PRO A 1 84 ? 8.985 -4.808 -21.104 1.00 94.00 84 PRO A CA 1
ATOM 675 C C . PRO A 1 84 ? 8.793 -4.491 -22.591 1.00 94.00 84 PRO A C 1
ATOM 677 O O . PRO A 1 84 ? 9.089 -3.387 -23.052 1.00 94.00 84 PRO A O 1
ATOM 680 N N . LYS A 1 85 ? 8.265 -5.451 -23.356 1.00 91.69 85 LYS A N 1
ATOM 681 C CA . LYS A 1 85 ? 7.918 -5.239 -24.769 1.00 91.69 85 LYS A CA 1
ATOM 682 C C . LYS A 1 85 ? 6.619 -4.457 -24.911 1.00 91.69 85 LYS A C 1
ATOM 684 O O . LYS A 1 85 ? 5.768 -4.479 -24.028 1.00 91.69 85 LYS A O 1
ATOM 689 N N . LEU A 1 86 ? 6.416 -3.857 -26.085 1.00 90.31 86 LEU A N 1
ATOM 690 C CA . LEU A 1 86 ? 5.207 -3.086 -26.396 1.00 90.31 86 LEU A CA 1
ATOM 691 C C . LEU A 1 86 ? 3.907 -3.871 -26.143 1.00 90.31 86 LEU A C 1
ATOM 693 O O . LEU A 1 86 ? 2.958 -3.307 -25.613 1.00 90.31 86 LEU A O 1
ATOM 697 N N . ALA A 1 87 ? 3.890 -5.173 -26.444 1.00 88.94 87 ALA A N 1
ATOM 698 C CA . ALA A 1 87 ? 2.732 -6.033 -26.199 1.00 88.94 87 ALA A CA 1
ATOM 699 C C . ALA A 1 87 ? 2.314 -6.087 -24.716 1.00 88.94 87 ALA A C 1
ATOM 701 O O . ALA A 1 87 ? 1.127 -6.178 -24.436 1.00 88.94 87 ALA A O 1
ATOM 702 N N . TRP A 1 88 ? 3.261 -5.977 -23.774 1.00 91.06 88 TRP A N 1
ATOM 703 C CA . TRP A 1 88 ? 2.956 -5.916 -22.340 1.00 91.06 88 TRP A CA 1
ATOM 704 C C . TRP A 1 88 ? 2.258 -4.601 -21.965 1.00 91.06 88 TRP A C 1
ATOM 706 O O . TRP A 1 88 ? 1.300 -4.606 -21.203 1.00 91.06 88 TRP A O 1
ATOM 716 N N . PHE A 1 89 ? 2.690 -3.476 -22.547 1.00 92.50 89 PHE A N 1
ATOM 717 C CA . PHE A 1 89 ? 2.055 -2.170 -22.327 1.00 92.50 89 PHE A CA 1
ATOM 718 C C . PHE A 1 89 ? 0.672 -2.050 -22.981 1.00 92.50 89 PHE A C 1
ATOM 720 O O . PHE A 1 89 ? -0.146 -1.245 -22.548 1.00 92.50 89 PHE A O 1
ATOM 727 N N . GLN A 1 90 ? 0.426 -2.812 -24.047 1.00 93.31 90 GLN A N 1
ATOM 728 C CA . GLN A 1 90 ? -0.829 -2.790 -24.800 1.00 93.31 90 GLN A CA 1
ATOM 729 C C . GLN A 1 90 ? -1.881 -3.769 -24.264 1.00 93.31 90 GLN A C 1
ATOM 731 O O . GLN A 1 90 ? -2.988 -3.814 -24.799 1.00 93.31 90 GLN A O 1
ATOM 736 N N . ASP A 1 91 ? -1.573 -4.524 -23.210 1.00 92.69 91 ASP A N 1
ATOM 737 C CA . ASP A 1 91 ? -2.543 -5.377 -22.531 1.00 92.69 91 ASP A CA 1
ATOM 738 C C . ASP A 1 91 ? -3.453 -4.542 -21.610 1.00 92.69 91 ASP A C 1
ATOM 740 O O . ASP A 1 91 ? -3.245 -4.408 -20.401 1.00 92.69 91 ASP A O 1
ATOM 744 N N . VAL A 1 92 ? -4.462 -3.925 -22.228 1.00 93.81 92 VAL A N 1
ATOM 745 C CA . VAL A 1 92 ? -5.407 -3.017 -21.563 1.00 93.81 92 VAL A CA 1
ATOM 746 C C . VAL A 1 92 ? -6.311 -3.763 -20.580 1.00 93.81 92 VAL A C 1
ATOM 748 O O . VAL A 1 92 ? -6.687 -3.197 -19.556 1.00 93.81 92 VAL A O 1
ATOM 751 N N . GLU A 1 93 ? -6.637 -5.026 -20.855 1.00 93.38 93 GLU A N 1
ATOM 752 C CA . GLU A 1 93 ? -7.481 -5.846 -19.985 1.00 93.38 93 GLU A CA 1
ATOM 753 C C . GLU A 1 93 ? -6.751 -6.206 -18.690 1.00 93.38 93 GLU A C 1
ATOM 755 O O . GLU A 1 93 ? -7.262 -5.940 -17.599 1.00 93.38 93 GLU A O 1
ATOM 760 N N . SER A 1 94 ? -5.518 -6.712 -18.793 1.00 91.31 94 SER A N 1
ATOM 761 C CA . SER A 1 94 ? -4.679 -6.972 -17.624 1.00 91.31 94 SER A CA 1
ATOM 762 C C . SER A 1 94 ? -4.412 -5.691 -16.838 1.00 91.31 94 SER A C 1
ATOM 764 O O . SER A 1 94 ? -4.547 -5.686 -15.611 1.00 91.31 94 SER A O 1
ATOM 766 N N . MET A 1 95 ? -4.109 -4.583 -17.526 1.00 93.94 95 MET A N 1
ATOM 767 C CA . MET A 1 95 ? -3.920 -3.282 -16.890 1.00 93.94 95 MET A CA 1
ATOM 768 C C . MET A 1 95 ? -5.169 -2.869 -16.103 1.00 93.94 95 MET A C 1
ATOM 770 O O . MET A 1 95 ? -5.058 -2.603 -14.906 1.00 93.94 95 MET A O 1
ATOM 774 N N . LEU A 1 96 ? -6.355 -2.840 -16.719 1.00 95.19 96 LEU A N 1
ATOM 775 C CA . LEU A 1 96 ? -7.577 -2.420 -16.029 1.00 95.19 96 LEU A CA 1
ATOM 776 C C . LEU A 1 96 ? -7.917 -3.340 -14.859 1.00 95.19 96 LEU A C 1
ATOM 778 O O . LEU A 1 96 ? -8.203 -2.839 -13.774 1.00 95.19 96 LEU A O 1
ATOM 782 N N . ASN A 1 97 ? -7.845 -4.658 -15.043 1.00 95.00 97 ASN A N 1
ATOM 783 C CA . ASN A 1 9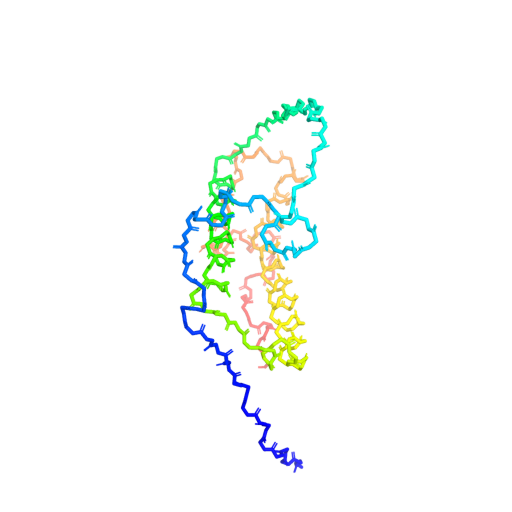7 ? -8.173 -5.613 -13.988 1.00 95.00 97 ASN A CA 1
ATOM 784 C C . ASN A 1 97 ? -7.240 -5.446 -12.776 1.00 95.00 97 ASN A C 1
ATOM 786 O O . ASN A 1 97 ? -7.714 -5.363 -11.641 1.00 95.00 97 ASN A O 1
ATOM 790 N N . HIS A 1 98 ? -5.931 -5.285 -12.996 1.00 92.44 98 HIS A N 1
ATOM 791 C CA . HIS A 1 98 ? -4.979 -5.043 -11.909 1.00 92.44 98 HIS A CA 1
ATOM 792 C C . HIS A 1 98 ? -5.155 -3.668 -11.249 1.00 92.44 98 HIS A C 1
ATOM 794 O O . HIS A 1 98 ? -4.998 -3.561 -10.034 1.00 92.44 98 HIS A O 1
ATOM 800 N N . HIS A 1 99 ? -5.497 -2.615 -11.997 1.00 96.38 99 HIS A N 1
ATOM 801 C CA . HIS A 1 99 ? -5.696 -1.284 -11.412 1.00 96.38 99 HIS A CA 1
ATOM 802 C C . HIS A 1 99 ? -7.009 -1.193 -10.630 1.00 96.38 99 HIS A C 1
ATOM 804 O O . HIS A 1 99 ? -7.033 -0.676 -9.517 1.00 96.38 99 HIS A O 1
ATOM 810 N N . LEU A 1 100 ? -8.105 -1.703 -11.185 1.00 96.69 100 LEU A N 1
ATOM 811 C CA . LEU A 1 100 ? -9.416 -1.611 -10.552 1.00 96.69 100 LEU A CA 1
ATOM 812 C C . LEU A 1 100 ? -9.528 -2.572 -9.367 1.00 96.69 100 LEU A C 1
ATOM 814 O O . LEU A 1 100 ? -9.821 -2.133 -8.258 1.00 96.69 100 LEU A O 1
ATOM 818 N N . ALA A 1 101 ? -9.265 -3.864 -9.570 1.00 95.31 101 ALA A N 1
ATOM 819 C CA . ALA A 1 101 ? -9.407 -4.851 -8.502 1.00 95.31 101 ALA A CA 1
ATOM 820 C C . ALA A 1 101 ? -8.207 -4.836 -7.544 1.00 95.31 101 ALA A C 1
ATOM 822 O O . ALA A 1 101 ? -8.384 -4.872 -6.329 1.00 95.31 101 ALA A O 1
ATOM 823 N N . GLY A 1 102 ? -6.987 -4.749 -8.080 1.00 94.38 102 GLY A N 1
ATOM 824 C CA . GLY A 1 102 ? -5.762 -4.738 -7.283 1.00 94.38 102 GLY A CA 1
ATOM 825 C C . GLY A 1 102 ? -5.517 -3.385 -6.622 1.00 94.38 102 GLY A C 1
ATOM 826 O O . GLY A 1 102 ? -5.697 -3.241 -5.417 1.00 94.38 102 GLY A O 1
ATOM 827 N N . LEU A 1 103 ? -5.108 -2.383 -7.402 1.00 94.25 103 LEU A N 1
ATOM 828 C CA . LEU A 1 103 ? -4.655 -1.097 -6.863 1.00 94.25 103 LEU A CA 1
ATOM 829 C C . LEU A 1 103 ? -5.762 -0.354 -6.100 1.00 94.25 103 LEU A C 1
ATOM 831 O O . LEU A 1 103 ? -5.546 0.056 -4.962 1.00 94.25 103 LEU A O 1
ATOM 835 N N . LEU A 1 104 ? -6.938 -0.179 -6.704 1.00 96.19 104 LEU A N 1
ATOM 836 C CA . LEU A 1 104 ? -8.048 0.544 -6.079 1.00 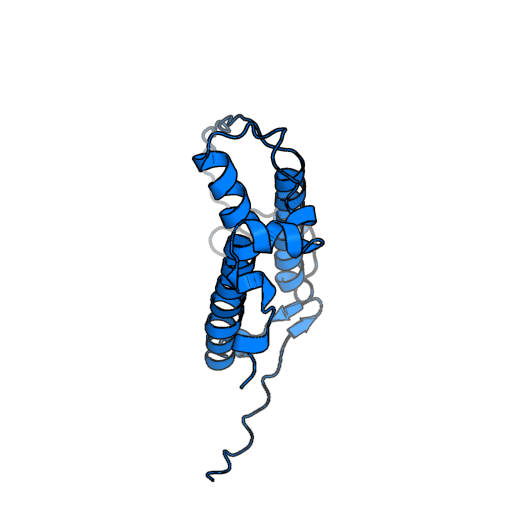96.19 104 LEU A CA 1
ATOM 837 C C . LEU A 1 104 ? -8.833 -0.349 -5.111 1.00 96.19 104 LEU A C 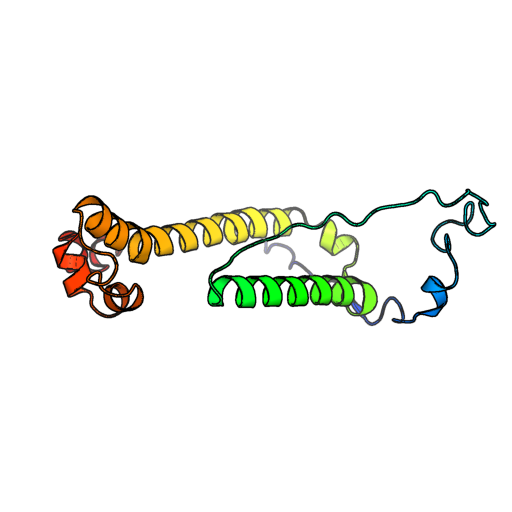1
ATOM 839 O O . LEU A 1 104 ? -9.103 0.063 -3.983 1.00 96.19 104 LEU A O 1
ATOM 843 N N . GLY A 1 105 ? -9.163 -1.577 -5.514 1.00 97.38 105 GLY A N 1
ATOM 844 C CA . GLY A 1 105 ? -9.900 -2.531 -4.685 1.00 97.38 105 GLY A CA 1
ATOM 845 C C . GLY A 1 105 ? -9.138 -2.918 -3.418 1.00 97.38 105 GLY A C 1
ATOM 846 O O . GLY A 1 105 ? -9.563 -2.568 -2.318 1.00 97.38 105 GLY A O 1
ATOM 847 N N . LEU A 1 106 ? -7.977 -3.570 -3.542 1.00 97.38 106 LEU A N 1
ATOM 848 C CA . LEU A 1 106 ? -7.185 -3.976 -2.370 1.00 97.38 106 LEU A CA 1
ATOM 849 C C . LEU A 1 106 ? -6.615 -2.774 -1.610 1.00 97.38 106 LEU A C 1
ATOM 851 O O . LEU A 1 106 ? -6.464 -2.849 -0.390 1.00 97.38 106 LEU A O 1
ATOM 855 N N . GLY A 1 107 ? -6.329 -1.664 -2.298 1.00 95.62 107 GLY A N 1
ATOM 856 C CA . GLY A 1 107 ? -5.898 -0.419 -1.661 1.00 95.62 107 GLY A CA 1
ATOM 857 C C . GLY A 1 107 ? -6.972 0.171 -0.744 1.00 95.62 107 GLY A C 1
ATOM 858 O O . GLY A 1 107 ? -6.696 0.462 0.421 1.00 95.62 107 GLY A O 1
ATOM 859 N N . SER A 1 108 ? -8.212 0.284 -1.230 1.00 97.50 108 SER A N 1
ATOM 860 C CA . SER A 1 108 ? -9.343 0.764 -0.426 1.00 97.50 108 SER A CA 1
ATOM 861 C C . SER A 1 108 ? -9.719 -0.212 0.690 1.00 97.50 108 SER A C 1
ATOM 863 O O . SER A 1 108 ? -9.963 0.229 1.810 1.00 97.50 108 SER A O 1
ATOM 865 N N . LEU A 1 109 ? -9.668 -1.525 0.437 1.00 97.25 109 LEU A N 1
ATOM 866 C CA . LEU A 1 109 ? -9.897 -2.557 1.453 1.00 97.25 109 LEU A CA 1
ATOM 867 C C . LEU A 1 109 ? -8.851 -2.494 2.577 1.00 97.25 109 LEU A C 1
ATOM 869 O O . LEU A 1 109 ? -9.207 -2.514 3.754 1.00 97.25 109 LEU A O 1
ATOM 873 N N . SER A 1 110 ? -7.567 -2.370 2.227 1.00 96.31 110 SER A N 1
ATOM 874 C CA . SER A 1 110 ? -6.477 -2.257 3.207 1.00 96.31 110 SER A CA 1
ATOM 875 C C . SER A 1 110 ? -6.603 -0.979 4.036 1.00 96.31 110 SER A C 1
ATOM 877 O O . SER A 1 110 ? -6.399 -0.997 5.251 1.00 96.31 110 SER A O 1
ATOM 879 N N . TRP A 1 111 ? -6.973 0.133 3.393 1.00 95.94 111 TRP A N 1
ATOM 880 C CA . TRP A 1 111 ? -7.203 1.398 4.083 1.00 95.94 111 TRP A CA 1
ATOM 881 C C . TRP A 1 111 ? -8.431 1.348 4.997 1.00 95.94 111 TRP A C 1
ATOM 883 O O . TRP A 1 111 ? -8.349 1.807 6.132 1.00 95.94 111 TRP A O 1
ATOM 893 N N . ALA A 1 112 ? -9.532 0.732 4.560 1.00 96.75 112 ALA A N 1
ATOM 894 C CA . ALA A 1 112 ? -10.708 0.509 5.397 1.00 96.75 112 ALA A CA 1
ATOM 895 C C . ALA A 1 112 ? -10.362 -0.347 6.627 1.00 96.75 112 ALA A C 1
ATOM 897 O O . ALA A 1 112 ? -10.726 0.015 7.742 1.00 96.75 112 ALA A O 1
ATOM 898 N N . GLY A 1 113 ? -9.581 -1.420 6.456 1.00 95.00 113 GLY A N 1
ATOM 899 C CA . GLY A 1 113 ? -9.070 -2.216 7.575 1.00 95.00 113 GLY A CA 1
ATOM 900 C C . GLY A 1 113 ? -8.233 -1.383 8.553 1.00 95.00 113 GLY A C 1
ATOM 901 O O . GLY A 1 113 ? -8.458 -1.435 9.761 1.00 95.00 113 GLY A O 1
ATOM 902 N N . HIS A 1 114 ? -7.319 -0.548 8.047 1.00 93.88 114 HIS A N 1
ATOM 903 C CA . HIS A 1 114 ? -6.554 0.382 8.884 1.00 93.88 114 HIS A CA 1
ATOM 904 C C . HIS A 1 114 ? -7.460 1.371 9.637 1.00 93.88 114 HIS A C 1
ATOM 906 O O . HIS A 1 114 ? -7.283 1.583 10.837 1.00 93.88 114 HIS A O 1
ATOM 912 N N . GLN A 1 115 ? -8.462 1.945 8.968 1.00 94.69 115 GLN A N 1
ATOM 913 C CA . GLN A 1 115 ? -9.414 2.855 9.601 1.00 94.69 115 GLN A CA 1
ATOM 914 C C . GLN A 1 115 ? -10.201 2.162 10.715 1.00 94.69 115 GLN A C 1
ATOM 916 O O . GLN A 1 115 ? -10.296 2.709 11.810 1.00 94.69 115 GLN A O 1
ATOM 921 N N . VAL A 1 116 ? -10.717 0.958 10.464 1.00 94.12 116 VAL A N 1
ATOM 922 C CA . VAL A 1 116 ? -11.540 0.204 11.418 1.00 94.12 116 VAL A CA 1
ATOM 923 C C . VAL A 1 116 ? -10.740 -0.252 12.637 1.00 94.12 116 VAL A C 1
ATOM 925 O O . VAL A 1 116 ? -11.214 -0.110 13.761 1.00 94.12 116 VAL A O 1
ATOM 928 N N . HIS A 1 117 ? -9.524 -0.763 12.438 1.00 92.94 117 HIS A N 1
ATOM 929 C CA . HIS A 1 117 ? -8.739 -1.365 13.518 1.00 92.94 117 HIS A CA 1
ATOM 930 C C . HIS A 1 117 ? -7.783 -0.399 14.226 1.00 92.94 117 HIS A C 1
ATOM 932 O O . HIS A 1 117 ? -7.326 -0.708 15.323 1.00 92.94 117 HIS A O 1
ATOM 938 N N . VAL A 1 118 ? -7.464 0.753 13.626 1.00 93.00 118 VAL A N 1
ATOM 939 C CA . VAL A 1 118 ? -6.490 1.706 14.185 1.00 93.00 118 VAL A CA 1
ATOM 940 C C . VAL A 1 118 ? -7.090 3.095 14.348 1.00 93.00 118 VAL A C 1
ATOM 942 O O . VAL A 1 118 ? -7.128 3.617 15.459 1.00 93.00 118 VAL A O 1
ATOM 945 N N . SER A 1 119 ? -7.572 3.714 13.267 1.00 92.69 119 SER A N 1
ATOM 946 C CA . SER A 1 119 ? -8.004 5.117 13.333 1.00 92.69 119 SER A CA 1
ATOM 947 C C . SER A 1 119 ? -9.261 5.310 14.184 1.00 92.69 119 SER A C 1
ATOM 949 O O . SER A 1 119 ? -9.312 6.234 14.990 1.00 92.69 119 SER A O 1
ATOM 951 N N . LEU A 1 120 ? -10.273 4.453 14.023 1.00 93.69 120 LEU A N 1
ATOM 952 C CA . LEU A 1 120 ? -11.552 4.566 14.725 1.00 93.69 120 LEU A CA 1
ATOM 953 C C . LEU A 1 120 ? -11.423 4.399 16.252 1.00 93.69 120 LEU A C 1
ATOM 955 O O . LEU A 1 120 ? -11.951 5.260 16.959 1.00 93.69 120 LEU A O 1
ATOM 959 N N . PRO A 1 121 ? -10.722 3.378 16.788 1.00 92.69 121 PRO A N 1
ATOM 960 C CA . PRO A 1 121 ? -10.529 3.238 18.233 1.00 92.69 121 PRO A CA 1
ATOM 961 C C . PRO A 1 121 ? -9.792 4.429 18.850 1.00 92.69 121 PRO A C 1
ATOM 963 O O . PRO A 1 121 ? -10.239 4.996 19.843 1.00 92.69 121 PRO A O 1
ATOM 966 N N . ILE A 1 122 ? -8.699 4.867 18.218 1.00 92.50 122 ILE A N 1
ATOM 967 C CA . ILE A 1 122 ? -7.880 5.978 18.718 1.00 92.50 122 ILE A CA 1
ATOM 968 C C . ILE A 1 122 ? -8.674 7.285 18.700 1.00 92.50 122 ILE A C 1
ATOM 970 O O . ILE A 1 122 ? -8.672 8.027 19.680 1.00 92.50 122 ILE A O 1
ATOM 974 N N . ASN A 1 123 ? -9.399 7.556 17.611 1.00 92.69 123 ASN A N 1
ATOM 975 C CA . ASN A 1 123 ? -10.200 8.770 17.496 1.00 92.69 123 ASN A CA 1
ATOM 976 C C . ASN A 1 123 ? -11.329 8.825 18.529 1.00 92.69 123 ASN A C 1
ATOM 978 O O . ASN A 1 123 ? -11.655 9.915 18.982 1.00 92.69 123 ASN A O 1
ATOM 982 N N . GLN A 1 124 ? -11.913 7.694 18.938 1.00 92.12 124 GLN A N 1
ATOM 983 C CA . GLN A 1 124 ? -12.905 7.700 20.017 1.00 92.12 124 GLN A CA 1
ATOM 984 C C . GLN A 1 124 ? -12.311 8.172 21.346 1.00 92.12 124 GLN A C 1
ATOM 986 O O . GLN A 1 124 ? -12.907 9.029 21.995 1.00 92.12 124 GLN A O 1
ATOM 991 N N . PHE A 1 125 ? -11.125 7.684 21.719 1.00 92.12 125 PHE A N 1
ATOM 992 C CA . PHE A 1 125 ? -10.435 8.148 22.925 1.00 92.12 125 PHE A CA 1
ATOM 993 C C . PHE A 1 125 ? -10.038 9.625 22.840 1.00 92.12 125 PHE A C 1
ATOM 995 O O . PHE A 1 125 ? -10.271 10.379 23.784 1.00 92.12 125 PHE A O 1
ATOM 1002 N N . LEU A 1 126 ? -9.508 10.058 21.692 1.00 92.44 126 LEU A N 1
ATOM 1003 C CA . LEU A 1 126 ? -9.156 11.463 21.468 1.00 92.44 126 LEU A CA 1
ATOM 1004 C C . LEU A 1 126 ? -10.386 12.378 21.554 1.00 92.44 126 LEU A C 1
ATOM 1006 O O . LEU A 1 126 ? -10.333 13.424 22.196 1.00 92.44 126 LEU A O 1
ATOM 1010 N N . ASN A 1 127 ? -11.511 11.969 20.964 1.00 93.38 127 ASN A N 1
ATOM 1011 C CA . ASN A 1 127 ? -12.765 12.721 21.019 1.00 93.38 127 ASN A CA 1
ATOM 1012 C C . ASN A 1 127 ? -13.384 12.734 22.426 1.00 93.38 127 ASN A C 1
ATOM 1014 O O . ASN A 1 127 ? -14.092 13.678 22.767 1.00 93.38 127 ASN A O 1
ATOM 1018 N N . ALA A 1 128 ? -13.107 11.716 23.247 1.00 93.12 128 ALA A N 1
ATOM 1019 C CA . ALA A 1 128 ? -13.483 11.674 24.659 1.00 93.12 128 ALA A CA 1
ATOM 1020 C C . ALA A 1 128 ? -12.554 12.512 25.563 1.00 93.12 128 ALA A C 1
ATOM 1022 O O . ALA A 1 128 ? -12.822 12.638 26.757 1.00 93.12 128 ALA A O 1
ATOM 1023 N N . GLY A 1 129 ? -11.485 13.101 25.012 1.00 93.00 129 GLY A N 1
ATOM 1024 C CA . GLY A 1 129 ? -10.547 13.954 25.743 1.00 93.00 129 GLY A CA 1
ATOM 1025 C C . GLY A 1 129 ? -9.493 13.197 26.555 1.00 93.00 129 GLY A C 1
ATOM 1026 O O . GLY A 1 129 ? -8.897 13.787 27.453 1.00 93.00 129 GLY A O 1
ATOM 1027 N N . VAL A 1 130 ? -9.260 11.913 26.263 1.00 93.38 130 VAL A N 1
ATOM 1028 C CA . VAL A 1 130 ? -8.215 11.114 26.925 1.00 93.38 130 VAL A CA 1
ATOM 1029 C C . VAL A 1 130 ? -6.830 11.585 26.474 1.00 93.38 130 VAL A C 1
ATOM 1031 O O . VAL A 1 130 ? -6.615 11.848 25.287 1.00 93.38 130 VAL A O 1
ATOM 1034 N N . ASP A 1 131 ? -5.883 11.695 27.413 1.00 93.25 131 ASP A N 1
ATOM 1035 C CA . ASP A 1 131 ? -4.503 12.073 27.093 1.00 93.25 131 ASP A CA 1
ATOM 1036 C C . ASP A 1 131 ? -3.887 11.019 26.152 1.00 93.25 131 ASP A C 1
ATOM 1038 O O . ASP A 1 131 ? -3.952 9.824 26.454 1.00 93.25 131 ASP A O 1
ATOM 1042 N N . PRO A 1 132 ? -3.246 11.414 25.035 1.00 89.31 132 PRO A N 1
ATOM 1043 C CA . PRO A 1 132 ? -2.616 10.484 24.099 1.00 89.31 132 PRO A CA 1
ATOM 1044 C C . PRO A 1 132 ? -1.643 9.470 24.718 1.00 89.31 132 PRO A C 1
ATOM 1046 O O . PRO A 1 132 ? -1.406 8.427 24.117 1.00 89.31 132 PRO A O 1
ATOM 1049 N N . LYS A 1 133 ? -1.057 9.762 25.885 1.00 92.25 133 LYS A N 1
ATOM 1050 C CA . LYS A 1 133 ? -0.154 8.851 26.608 1.00 92.25 133 LYS A CA 1
ATOM 1051 C C . LYS A 1 133 ? -0.881 7.718 27.327 1.00 92.25 133 LYS A C 1
ATOM 1053 O O . LYS A 1 133 ? -0.253 6.710 27.635 1.00 92.25 133 LYS A O 1
ATOM 1058 N N . GLU A 1 134 ? -2.159 7.909 27.626 1.00 91.50 134 GLU A N 1
ATOM 1059 C CA . GLU A 1 134 ? -3.011 6.927 28.299 1.00 91.50 134 GLU A CA 1
ATOM 1060 C C . GLU A 1 134 ? -3.773 6.048 27.299 1.00 91.50 134 GLU A C 1
ATOM 1062 O O . GLU A 1 134 ? -4.326 5.017 27.677 1.00 91.50 134 GLU A O 1
ATOM 1067 N N . ILE A 1 135 ? -3.788 6.429 26.016 1.00 91.25 135 ILE A N 1
ATOM 1068 C CA . ILE A 1 135 ? -4.425 5.648 24.955 1.00 91.25 135 ILE A CA 1
ATOM 1069 C C . ILE A 1 135 ? -3.597 4.375 24.699 1.00 91.25 135 ILE A C 1
ATOM 1071 O O . ILE A 1 135 ? -2.394 4.484 24.435 1.00 91.25 135 ILE A O 1
ATOM 1075 N N . PRO A 1 136 ? -4.224 3.179 24.713 1.00 93.00 136 PRO A N 1
ATOM 1076 C CA . PRO A 1 136 ? -3.565 1.936 24.325 1.00 93.00 136 PRO A CA 1
ATOM 1077 C C . PRO A 1 136 ? -2.915 2.039 22.942 1.00 93.00 136 PRO A C 1
ATOM 1079 O O . PRO A 1 136 ? -3.394 2.742 22.045 1.00 93.00 136 PRO A O 1
ATOM 1082 N N . LEU A 1 137 ? -1.813 1.326 22.735 1.00 92.44 137 LEU A N 1
ATOM 1083 C CA . LEU A 1 137 ? -1.101 1.387 21.463 1.00 92.44 137 LEU A CA 1
ATOM 1084 C C . LEU A 1 137 ? -1.909 0.698 20.348 1.00 92.44 137 LEU A C 1
ATOM 1086 O O . LEU A 1 137 ? -2.614 -0.278 20.601 1.00 92.44 137 LEU A O 1
ATOM 1090 N N . PRO A 1 138 ? -1.758 1.122 19.075 1.00 90.88 138 PRO A N 1
ATOM 1091 C CA . PRO A 1 138 ? -2.511 0.557 17.951 1.00 90.88 138 PRO A CA 1
ATOM 1092 C C . PRO A 1 138 ? -2.497 -0.976 17.856 1.00 90.88 138 PRO A C 1
ATOM 1094 O O . PRO A 1 138 ? -3.485 -1.586 17.464 1.00 90.88 138 PRO A O 1
ATOM 1097 N N . HIS A 1 139 ? -1.375 -1.611 18.203 1.00 92.56 139 HIS A N 1
ATOM 1098 C CA . HIS A 1 139 ? -1.241 -3.065 18.137 1.00 92.56 139 HIS A CA 1
ATOM 1099 C C . HIS A 1 139 ? -2.002 -3.787 19.258 1.00 92.56 139 HIS A C 1
ATOM 1101 O O . HIS A 1 139 ? -2.387 -4.939 19.079 1.00 92.56 139 HIS A O 1
ATOM 1107 N N . GLU A 1 140 ? -2.260 -3.128 20.389 1.00 93.06 140 GLU A N 1
ATOM 1108 C CA . GLU A 1 140 ? -3.009 -3.707 21.507 1.00 93.06 140 GLU A CA 1
ATOM 1109 C C . GLU A 1 140 ? -4.483 -3.894 21.136 1.00 93.06 140 GLU A C 1
ATOM 1111 O O . GLU A 1 140 ? -5.054 -4.933 21.451 1.00 93.06 140 GLU A O 1
ATOM 1116 N N . PHE A 1 141 ? -5.070 -2.969 20.367 1.00 91.69 141 PHE A N 1
ATOM 1117 C CA . PHE A 1 141 ? -6.433 -3.112 19.829 1.00 91.69 141 PHE A CA 1
ATOM 1118 C C . PHE A 1 141 ? -6.582 -4.260 18.823 1.00 91.69 141 PHE A C 1
ATOM 1120 O O . PHE A 1 141 ? -7.676 -4.794 18.653 1.00 91.69 141 PHE A O 1
ATOM 1127 N N . ILE A 1 142 ? -5.495 -4.639 18.146 1.00 91.44 142 ILE A N 1
ATOM 1128 C CA . ILE A 1 142 ? -5.489 -5.749 17.183 1.00 91.44 142 ILE A CA 1
ATOM 1129 C C . ILE A 1 142 ? -5.347 -7.086 17.914 1.00 91.44 142 ILE A C 1
ATOM 1131 O O . ILE A 1 142 ? -6.026 -8.053 17.577 1.00 91.44 142 ILE A O 1
ATOM 1135 N N . LEU A 1 143 ? -4.453 -7.150 18.903 1.00 92.56 143 LEU A N 1
ATOM 1136 C CA . LEU A 1 143 ? -4.151 -8.383 19.631 1.00 92.56 143 LEU A CA 1
ATOM 1137 C C . LEU A 1 143 ? -5.193 -8.701 20.707 1.00 92.56 143 LEU A C 1
ATOM 1139 O O . LEU A 1 143 ? -5.426 -9.872 21.002 1.00 92.56 143 LEU A O 1
ATOM 1143 N N . ASN A 1 144 ? -5.824 -7.678 21.283 1.00 92.12 144 ASN A N 1
ATOM 1144 C CA . ASN A 1 144 ? -6.838 -7.827 22.313 1.00 92.12 144 ASN A CA 1
ATOM 1145 C C . ASN A 1 144 ? -8.210 -7.370 21.802 1.00 92.12 144 ASN A C 1
ATOM 1147 O O . ASN A 1 144 ? -8.571 -6.193 21.861 1.00 92.12 144 ASN A O 1
ATOM 1151 N N . ARG A 1 145 ? -9.004 -8.346 21.351 1.00 88.88 145 ARG A N 1
ATOM 1152 C CA . ARG A 1 145 ? -10.380 -8.129 20.889 1.00 88.88 145 ARG A CA 1
ATOM 1153 C C . ARG A 1 145 ? -11.264 -7.489 21.961 1.00 88.88 145 ARG A C 1
ATOM 1155 O O . ARG A 1 145 ? -12.156 -6.723 21.610 1.00 88.88 145 ARG A O 1
ATOM 1162 N N . ASP A 1 146 ? -11.030 -7.771 23.240 1.00 91.69 146 ASP A N 1
ATOM 1163 C CA . ASP A 1 146 ? -11.893 -7.285 24.319 1.00 91.69 146 ASP A CA 1
ATOM 1164 C C . ASP A 1 146 ? -11.778 -5.763 24.491 1.00 91.69 146 ASP A C 1
ATOM 1166 O O . ASP A 1 146 ? -12.773 -5.112 24.802 1.00 91.69 146 ASP A O 1
ATOM 1170 N N . LEU A 1 147 ? -10.608 -5.172 24.209 1.00 91.31 147 LEU A N 1
ATOM 1171 C CA . LEU A 1 147 ? -10.440 -3.711 24.173 1.00 91.31 147 LEU A CA 1
ATOM 1172 C C . LEU A 1 147 ? -11.291 -3.078 23.071 1.00 91.31 147 LEU A C 1
ATOM 1174 O O . LEU A 1 147 ? -11.920 -2.042 23.276 1.00 91.31 147 LEU A O 1
ATOM 1178 N N . LEU A 1 148 ? -11.338 -3.716 21.901 1.00 91.88 148 LEU A N 1
ATOM 1179 C CA . LEU A 1 148 ? -12.130 -3.231 20.779 1.00 91.88 148 LEU A CA 1
ATOM 1180 C C . LEU A 1 148 ? -13.634 -3.445 21.013 1.00 91.88 148 LEU A C 1
ATOM 1182 O O . LEU A 1 148 ? -14.434 -2.581 20.664 1.00 91.88 148 LEU A O 1
ATOM 1186 N N . ALA A 1 149 ? -14.016 -4.549 21.661 1.00 93.19 149 ALA A N 1
ATOM 1187 C CA . ALA A 1 149 ? -15.400 -4.857 22.018 1.00 93.19 149 ALA A CA 1
ATOM 1188 C C . ALA A 1 149 ? -15.982 -3.900 23.075 1.00 93.19 149 ALA A C 1
ATOM 1190 O O . ALA A 1 149 ? -17.182 -3.641 23.065 1.00 93.19 149 ALA A O 1
ATOM 1191 N N . GLN A 1 150 ? -15.150 -3.336 23.958 1.00 91.31 150 GLN A N 1
ATOM 1192 C CA . GLN A 1 150 ? -15.579 -2.293 24.902 1.00 91.31 150 GLN A CA 1
ATOM 1193 C C . GLN A 1 150 ? -16.008 -1.004 24.191 1.00 91.31 150 GLN A C 1
ATOM 1195 O O . GLN A 1 150 ? -16.942 -0.337 24.630 1.00 91.31 150 GLN A O 1
ATOM 1200 N N . LEU A 1 151 ? -15.338 -0.666 23.089 1.00 91.25 151 LEU A N 1
ATOM 1201 C CA . LEU A 1 151 ? -15.651 0.500 22.265 1.00 91.25 151 LEU A CA 1
ATOM 1202 C C . LEU A 1 151 ? -16.806 0.231 21.293 1.00 91.25 151 LEU A C 1
ATOM 1204 O O . LEU A 1 151 ? -17.681 1.072 21.091 1.00 91.25 151 LEU A O 1
ATOM 1208 N N . TYR A 1 152 ? -16.802 -0.960 20.697 1.00 93.19 152 TYR A N 1
ATOM 1209 C CA . TYR A 1 152 ? -17.743 -1.392 19.674 1.00 93.19 152 TYR A CA 1
ATOM 1210 C C . TYR A 1 152 ? -18.269 -2.792 20.025 1.00 93.19 152 TYR A C 1
ATOM 1212 O O . TYR A 1 152 ? -17.667 -3.790 19.620 1.00 93.19 152 TYR A O 1
ATOM 1220 N N . PRO A 1 153 ? -19.407 -2.901 20.739 1.00 93.62 153 PRO A N 1
ATOM 1221 C CA . PRO A 1 153 ? -19.911 -4.179 21.255 1.00 93.62 153 PRO A CA 1
ATOM 1222 C C . PRO A 1 153 ? -20.093 -5.279 20.200 1.00 93.62 153 PRO A C 1
ATOM 1224 O O . PRO A 1 153 ? -19.896 -6.455 20.497 1.00 93.62 153 PRO A O 1
ATOM 1227 N N . SER A 1 154 ? -20.388 -4.909 18.950 1.00 91.94 154 SER A N 1
ATOM 1228 C CA . SER A 1 154 ? -20.528 -5.844 17.825 1.00 91.94 154 SER A CA 1
ATOM 1229 C C . SER A 1 154 ? -19.254 -6.644 17.524 1.00 91.94 154 SER A C 1
ATOM 1231 O O . SER A 1 154 ? -19.328 -7.721 16.945 1.00 91.94 154 SER A O 1
ATOM 1233 N N . PHE A 1 155 ? -18.072 -6.170 17.933 1.00 91.75 155 PHE A N 1
ATOM 1234 C CA . PHE A 1 155 ? -16.822 -6.918 17.754 1.00 91.75 155 PHE A CA 1
ATOM 1235 C C . PHE A 1 155 ? -16.734 -8.173 18.632 1.00 91.75 155 PHE A C 1
ATOM 1237 O O . PHE A 1 155 ? -15.929 -9.061 18.337 1.00 91.75 155 PHE A O 1
ATOM 1244 N N . ALA A 1 156 ? -17.570 -8.297 19.670 1.00 91.31 156 ALA A N 1
ATOM 1245 C CA . ALA A 1 156 ? -17.658 -9.514 20.475 1.00 91.31 156 ALA A CA 1
ATOM 1246 C C . ALA A 1 156 ? -18.150 -10.722 19.653 1.00 91.31 156 ALA A C 1
ATOM 1248 O O . ALA A 1 156 ? -17.715 -11.850 19.897 1.00 91.31 156 ALA A O 1
ATOM 1249 N N . GLU A 1 157 ? -18.991 -10.481 18.641 1.00 90.31 157 GLU A N 1
ATOM 1250 C CA . GLU A 1 157 ? -19.528 -11.504 17.730 1.00 90.31 157 GLU A CA 1
ATOM 1251 C C . GLU A 1 157 ? -18.459 -12.044 16.761 1.00 90.31 157 GLU A C 1
ATOM 1253 O O . GLU A 1 157 ? -18.606 -13.121 16.184 1.00 90.31 157 GLU A O 1
ATOM 1258 N N . GLY A 1 158 ? -17.329 -11.342 16.626 1.00 88.00 158 GLY A N 1
ATOM 1259 C CA . GLY A 1 158 ? -16.248 -11.723 15.726 1.00 88.00 158 GLY A CA 1
ATOM 1260 C C . GLY A 1 158 ? -16.676 -11.674 14.259 1.00 88.00 158 GLY A C 1
ATOM 1261 O O . GLY A 1 158 ? -17.401 -10.780 13.835 1.00 88.00 158 GLY A O 1
ATOM 1262 N N . ALA A 1 159 ? -16.196 -12.629 13.462 1.00 89.69 159 ALA A N 1
ATOM 1263 C CA . ALA A 1 159 ? -16.466 -12.669 12.025 1.00 89.69 159 ALA A CA 1
ATOM 1264 C C . ALA A 1 159 ? -17.765 -13.413 11.653 1.00 89.69 159 ALA A C 1
ATOM 1266 O O . ALA A 1 159 ? -18.027 -13.617 10.467 1.00 89.69 159 ALA A O 1
ATOM 1267 N N . THR A 1 160 ? -18.571 -13.837 12.633 1.00 90.44 160 THR A N 1
ATOM 1268 C CA . THR A 1 160 ? -19.794 -14.613 12.374 1.00 90.44 160 THR A CA 1
ATOM 1269 C C . THR A 1 160 ? -20.788 -13.894 11.455 1.00 90.44 160 THR A C 1
ATOM 1271 O O . THR A 1 160 ? -21.298 -14.571 10.566 1.00 90.44 160 THR A O 1
ATOM 1274 N N . PRO A 1 161 ? -20.994 -12.557 11.515 1.00 91.12 161 PRO A N 1
ATOM 1275 C CA . PRO A 1 161 ? -21.937 -11.885 10.615 1.00 91.12 161 PRO A CA 1
ATOM 1276 C C . PRO A 1 161 ? -21.452 -11.792 9.159 1.00 91.12 161 PRO A C 1
ATOM 1278 O O . PRO A 1 161 ? -22.226 -11.439 8.274 1.00 91.12 161 PRO A O 1
ATOM 1281 N N . PHE A 1 162 ? -20.170 -12.073 8.900 1.00 87.56 162 PHE A N 1
ATOM 1282 C CA . PHE A 1 162 ? -19.574 -12.043 7.560 1.00 87.56 162 PHE A CA 1
ATOM 1283 C C . PHE A 1 162 ? -19.567 -13.412 6.872 1.00 87.56 162 PHE A C 1
ATOM 1285 O O . PHE A 1 162 ? -19.238 -13.494 5.688 1.00 87.56 162 PHE A O 1
ATOM 1292 N N . SER A 1 163 ? -19.891 -14.482 7.603 1.00 80.81 163 SER A N 1
ATOM 1293 C CA . SER A 1 163 ? -19.987 -15.830 7.043 1.00 80.81 163 SER A CA 1
ATOM 1294 C C . SER A 1 163 ? -21.435 -16.096 6.606 1.00 80.81 163 SER A C 1
ATOM 1296 O O . SER A 1 163 ? -22.337 -15.829 7.400 1.00 80.81 163 SER A O 1
ATOM 1298 N N . PRO A 1 164 ? -21.672 -16.557 5.362 1.00 67.88 164 PRO A N 1
ATOM 1299 C CA . PRO A 1 164 ? -23.013 -16.861 4.861 1.00 67.88 164 PRO A CA 1
ATOM 1300 C C . PRO A 1 164 ? -23.661 -18.067 5.550 1.00 67.88 164 PRO A C 1
ATOM 1302 O O . PRO A 1 164 ? -22.920 -18.949 6.044 1.00 67.88 164 PRO A O 1
#

Radius of gyration: 26.22 Å; chains: 1; bounding box: 53×54×62 Å

Foldseek 3Di:
DDPDDDDPDQDFAWDFQPDDDDCPVVVQPPPVPPVCSVDDDDPDDDDDDDDDDDDDDPPVVVVVVVVVVVVVVVVVCCVGGTPTDPSNVPPVVVVCCCCVCPVVVVVVVVVVVCCLQAVVQLVVCVVVVHDPVPRDDSVCSVVDLVSVCVVPVVSVVPCVVVDD

Sequence (164 aa):
MIIRSPEPEVKILVDRDHIKTSFEEWARPGHFSRTIAKGLKLPLGSGTYMLMLTISIAIPVIWRRSLENVNAFAGWFHYHKAAPKLAWFQDVESMLNHHLAGLLGLGSLSWAGHQVHVSLPINQFLNAGVDPKEIPLPHEFILNRDLLAQLYPSFAEGATPFSP

pLDDT: mean 82.98, std 17.24, range [33.81, 97.5]